Protein AF-A0A1W9YMW4-F1 (afdb_monomer_lite)

Secondary structure (DSSP, 8-state):
-----TTS-PPPTT-S-EES----SGGG-SS-TT-SSTTSPP-----TTTS-EE---------TT-------

Organism: Mycobacterium angelicum (NCBI:txid470074)

pLDDT: mean 92.22, std 5.41, range [72.69, 97.12]

Radius of gyration: 19.36 Å; chains: 1; bounding box: 39×24×53 Å

Foldseek 3Di:
DDLDAPLEDDEDPPQPDKDDDADDDLQHDQAGPPDPDRPDHGPSHHCVVRDIYGDDDDPDDDPDPDDDPPDD

Structure (mmCIF, N/CA/C/O backbone):
data_AF-A0A1W9YMW4-F1
#
_entry.id   AF-A0A1W9YMW4-F1
#
loop_
_atom_site.group_PDB
_atom_site.id
_atom_site.type_symbol
_atom_site.label_atom_id
_atom_site.label_alt_id
_atom_site.label_comp_id
_atom_site.label_asym_id
_atom_site.label_entity_id
_atom_site.label_seq_id
_atom_site.pdbx_PDB_ins_code
_atom_site.Cartn_x
_atom_site.Cartn_y
_atom_site.Cartn_z
_atom_site.occupancy
_atom_site.B_iso_or_equiv
_atom_site.auth_seq_id
_atom_site.auth_comp_id
_atom_site.auth_asym_id
_atom_site.auth_atom_id
_atom_site.pdbx_PDB_model_num
ATOM 1 N N . GLY A 1 1 ? 16.776 15.211 -3.096 1.00 76.81 1 GLY A N 1
ATOM 2 C CA . GLY A 1 1 ? 16.424 15.359 -4.522 1.00 76.81 1 GLY A CA 1
ATOM 3 C C . GLY A 1 1 ? 14.925 15.226 -4.699 1.00 76.81 1 GLY A C 1
ATOM 4 O O . GLY A 1 1 ? 14.287 14.615 -3.849 1.00 76.81 1 GLY A O 1
ATOM 5 N N . H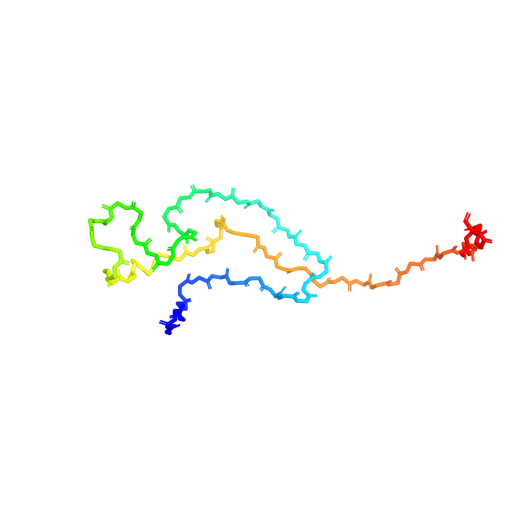IS A 1 2 ? 14.375 15.795 -5.771 1.00 84.62 2 HIS A N 1
ATOM 6 C CA . HIS A 1 2 ? 12.958 15.682 -6.130 1.00 84.62 2 HIS A CA 1
ATOM 7 C C . HIS A 1 2 ? 12.711 14.340 -6.837 1.00 84.62 2 HIS A C 1
ATOM 9 O O . HIS A 1 2 ? 13.223 14.131 -7.929 1.00 84.62 2 HIS A O 1
ATOM 15 N N . ARG A 1 3 ? 11.972 13.424 -6.197 1.00 88.19 3 ARG A N 1
ATOM 16 C CA . ARG A 1 3 ? 11.687 12.062 -6.702 1.00 88.19 3 ARG A CA 1
ATOM 17 C C . ARG A 1 3 ? 10.185 11.775 -6.776 1.00 88.19 3 ARG A C 1
ATOM 19 O O . ARG A 1 3 ? 9.739 10.670 -6.494 1.00 88.19 3 ARG A O 1
ATOM 26 N N . CYS A 1 4 ? 9.401 12.804 -7.076 1.00 91.69 4 CYS A N 1
ATOM 27 C CA . CYS A 1 4 ? 7.964 12.652 -7.240 1.00 91.69 4 CYS A CA 1
ATOM 28 C C . CYS A 1 4 ? 7.688 11.927 -8.559 1.00 91.69 4 CYS A C 1
ATOM 30 O O . CYS A 1 4 ? 8.094 12.407 -9.614 1.00 91.69 4 CYS A O 1
ATOM 32 N N . ASP A 1 5 ? 6.988 10.800 -8.482 1.00 93.44 5 ASP A N 1
ATOM 33 C CA . ASP A 1 5 ? 6.644 9.962 -9.626 1.00 93.44 5 ASP A CA 1
ATOM 34 C C . ASP A 1 5 ? 5.145 9.618 -9.566 1.00 93.44 5 ASP A C 1
ATOM 36 O O . ASP A 1 5 ? 4.742 8.789 -8.747 1.00 93.44 5 ASP A O 1
ATOM 40 N N . PRO A 1 6 ? 4.299 10.265 -10.389 1.00 94.56 6 PRO A N 1
ATOM 41 C CA . PRO A 1 6 ? 2.857 10.035 -10.372 1.00 94.56 6 PRO A CA 1
ATOM 42 C C . PRO A 1 6 ? 2.451 8.671 -10.947 1.00 94.56 6 PRO A C 1
ATOM 44 O O . PRO A 1 6 ? 1.290 8.299 -10.805 1.00 94.56 6 PRO A O 1
ATOM 47 N N . SER A 1 7 ? 3.367 7.919 -11.576 1.00 95.56 7 SER A N 1
ATOM 48 C CA . SER A 1 7 ? 3.081 6.543 -12.015 1.00 95.56 7 SER A CA 1
ATOM 49 C C . SER A 1 7 ? 3.038 5.546 -10.855 1.00 95.56 7 SER A C 1
ATOM 51 O O . SER A 1 7 ? 2.586 4.417 -11.027 1.00 95.56 7 SER A O 1
ATOM 53 N N . LYS A 1 8 ? 3.502 5.941 -9.662 1.00 96.00 8 LYS A N 1
ATOM 54 C CA . LYS A 1 8 ? 3.513 5.071 -8.486 1.00 96.00 8 LYS A CA 1
ATOM 55 C C . LYS A 1 8 ? 2.294 5.324 -7.619 1.00 96.00 8 LYS A C 1
ATOM 57 O O . LYS A 1 8 ? 2.114 6.405 -7.060 1.00 96.00 8 LYS A O 1
ATOM 62 N N . LEU A 1 9 ? 1.493 4.281 -7.452 1.00 96.56 9 LEU A N 1
ATOM 63 C CA . LEU A 1 9 ? 0.460 4.217 -6.435 1.00 96.56 9 LEU A CA 1
ATOM 64 C C . LEU A 1 9 ? 1.127 4.091 -5.061 1.00 96.56 9 LEU A C 1
AT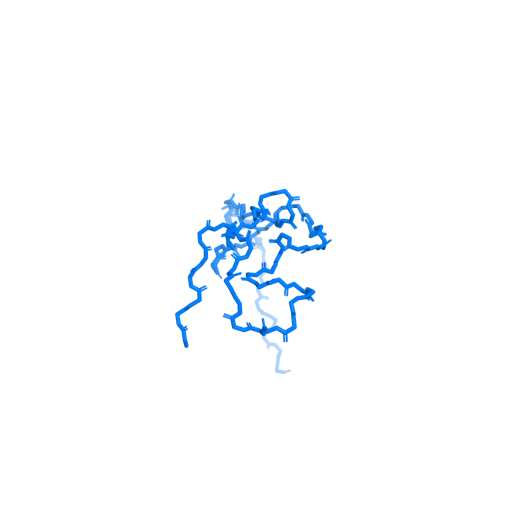OM 66 O O . LEU A 1 9 ? 1.699 3.054 -4.720 1.00 96.56 9 LEU A O 1
ATOM 70 N N . LEU A 1 10 ? 1.065 5.168 -4.282 1.00 96.00 10 LEU A N 1
ATOM 71 C CA . LEU A 1 10 ? 1.641 5.226 -2.943 1.00 96.00 10 LEU A CA 1
ATOM 72 C C . LEU A 1 10 ? 0.611 4.835 -1.882 1.00 96.00 10 LEU A C 1
ATOM 74 O O . LEU A 1 10 ? -0.583 5.100 -2.021 1.00 96.00 10 LEU A O 1
ATOM 78 N N . LEU A 1 11 ? 1.098 4.233 -0.800 1.00 95.75 11 LEU A N 1
ATOM 79 C CA . LEU A 1 11 ? 0.291 3.947 0.380 1.00 95.75 11 LEU A CA 1
ATOM 80 C C . LEU A 1 11 ? 0.159 5.193 1.251 1.00 95.75 11 LEU A C 1
ATOM 82 O O . LEU A 1 11 ? 1.114 5.956 1.408 1.00 95.75 11 LEU A O 1
ATOM 86 N N . ASP A 1 12 ? -1.015 5.361 1.858 1.00 96.44 12 ASP A N 1
ATOM 87 C CA . ASP A 1 12 ? -1.207 6.374 2.890 1.00 96.44 12 ASP A CA 1
ATOM 88 C C . ASP A 1 12 ? -0.299 6.046 4.092 1.00 96.44 12 ASP A C 1
ATOM 90 O O . ASP A 1 12 ? -0.447 4.965 4.675 1.00 96.44 12 ASP A O 1
ATOM 94 N N . PRO A 1 13 ? 0.617 6.946 4.501 1.00 96.19 13 PRO A N 1
ATOM 95 C CA . PRO A 1 13 ? 1.465 6.732 5.673 1.00 96.19 13 PRO A CA 1
ATOM 96 C C . PRO A 1 13 ? 0.676 6.563 6.983 1.00 96.19 13 PRO A C 1
ATOM 98 O O . PRO A 1 13 ? 1.224 6.036 7.950 1.00 96.19 13 PRO A O 1
ATOM 101 N N . TYR A 1 14 ? -0.596 6.973 7.026 1.00 95.75 14 TYR A N 1
ATOM 102 C CA . TYR A 1 14 ? -1.507 6.781 8.160 1.00 95.75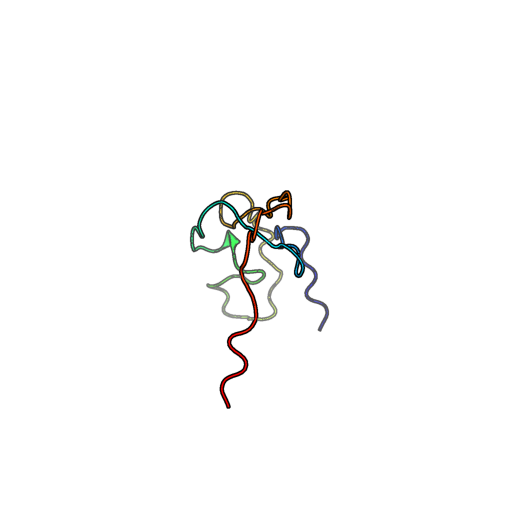 14 TYR A CA 1
ATOM 103 C C . TYR A 1 14 ? -2.521 5.645 7.950 1.00 95.75 14 TYR A C 1
ATOM 105 O O . TYR A 1 14 ? -3.414 5.449 8.785 1.00 95.75 14 TYR A O 1
ATOM 113 N N . GLY A 1 15 ? -2.391 4.875 6.866 1.00 94.06 15 GLY A N 1
ATOM 114 C CA . GLY A 1 15 ? -3.223 3.707 6.602 1.00 94.06 15 GLY A CA 1
ATOM 115 C C . GLY A 1 15 ? -3.116 2.682 7.734 1.00 94.06 15 GLY A C 1
ATOM 116 O O . GLY A 1 15 ? -2.027 2.251 8.102 1.00 94.06 15 GLY A O 1
ATOM 117 N N . LYS A 1 16 ? -4.260 2.283 8.301 1.00 95.25 16 LYS A N 1
ATOM 118 C CA . LYS A 1 16 ? -4.321 1.315 9.416 1.00 95.25 16 LYS A CA 1
ATOM 119 C C . LYS A 1 16 ? -4.492 -0.133 8.958 1.00 95.25 16 LYS A C 1
ATOM 121 O O . LYS A 1 16 ? -4.376 -1.050 9.765 1.00 95.25 16 LYS A O 1
ATOM 126 N N . SER A 1 17 ? -4.822 -0.337 7.688 1.00 96.44 17 SER A N 1
ATOM 127 C CA . SER A 1 17 ? -5.013 -1.646 7.075 1.00 96.44 17 SER A CA 1
ATOM 128 C C . SER A 1 17 ? -4.728 -1.553 5.577 1.00 96.44 17 SER A C 1
ATOM 130 O O . SER A 1 17 ? -4.951 -0.507 4.959 1.00 96.44 17 SER A O 1
ATOM 132 N N . PHE A 1 18 ? -4.231 -2.649 5.010 1.00 96.50 18 PHE A N 1
ATOM 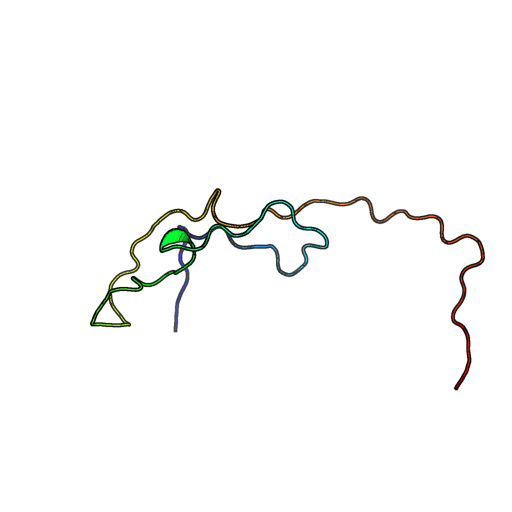133 C CA . PHE A 1 18 ? -3.824 -2.763 3.614 1.00 96.50 18 PHE A CA 1
ATOM 134 C C . PHE A 1 18 ? -4.350 -4.080 3.041 1.00 96.50 18 PHE A C 1
ATOM 136 O O . PHE A 1 18 ? -4.450 -5.074 3.762 1.00 96.50 18 PHE A O 1
ATOM 143 N N . HIS A 1 19 ? -4.701 -4.076 1.758 1.00 96.81 19 HIS A N 1
ATOM 144 C CA . HIS A 1 19 ? -5.197 -5.247 1.041 1.00 96.81 19 HIS A CA 1
ATOM 145 C C . HIS A 1 19 ? -4.383 -5.504 -0.229 1.00 96.81 19 HIS A C 1
ATOM 147 O O . HIS A 1 19 ? -4.002 -4.560 -0.924 1.00 96.81 19 HIS A O 1
ATOM 153 N N . GLY A 1 20 ? -4.185 -6.785 -0.537 1.00 95.31 20 GLY A N 1
ATOM 154 C CA . GLY A 1 20 ? -3.382 -7.262 -1.658 1.00 95.31 20 GLY A CA 1
ATOM 155 C C . GLY A 1 20 ? -1.966 -7.646 -1.238 1.00 95.31 20 GLY A C 1
ATOM 156 O O . GLY A 1 20 ? -1.603 -7.547 -0.069 1.00 95.31 20 GLY A O 1
ATOM 157 N N . ASP A 1 21 ? -1.178 -8.061 -2.223 1.00 95.62 21 ASP A N 1
ATOM 158 C CA . ASP A 1 21 ? 0.211 -8.481 -2.065 1.00 95.62 21 ASP A CA 1
ATOM 159 C C . ASP A 1 21 ? 1.107 -7.730 -3.051 1.00 95.62 21 ASP A C 1
ATOM 161 O O . ASP A 1 21 ? 0.646 -7.161 -4.046 1.00 95.62 21 ASP A O 1
ATOM 165 N N . PHE A 1 22 ? 2.413 -7.755 -2.795 1.00 95.12 22 PHE A N 1
ATOM 166 C CA . PHE A 1 22 ? 3.388 -7.222 -3.737 1.00 95.12 22 PHE A CA 1
ATOM 167 C C . PHE A 1 22 ? 3.657 -8.212 -4.867 1.00 95.12 22 PHE A C 1
ATOM 169 O O . PHE A 1 22 ? 4.073 -9.347 -4.632 1.00 95.12 22 PHE A O 1
ATOM 176 N N . THR A 1 23 ? 3.522 -7.741 -6.104 1.00 96.38 23 THR A N 1
ATOM 177 C CA . THR A 1 23 ? 4.053 -8.439 -7.280 1.00 96.38 23 THR A CA 1
ATOM 178 C C . THR A 1 23 ? 5.338 -7.746 -7.710 1.00 96.38 23 THR A C 1
ATOM 180 O O . THR A 1 23 ? 5.306 -6.722 -8.396 1.00 96.38 23 THR A O 1
ATOM 183 N N . PHE A 1 24 ? 6.478 -8.292 -7.278 1.00 94.44 24 PHE A N 1
ATOM 184 C CA . PHE A 1 24 ? 7.792 -7.702 -7.528 1.00 94.44 24 PHE A CA 1
ATOM 185 C C . PHE A 1 24 ? 8.126 -7.620 -9.020 1.00 94.44 24 PHE A C 1
ATOM 187 O O . PHE A 1 24 ? 7.946 -8.571 -9.777 1.00 94.44 24 PHE A O 1
ATOM 194 N N . GLY A 1 25 ? 8.652 -6.467 -9.428 1.00 93.38 25 GLY A N 1
ATOM 195 C CA . GLY A 1 25 ? 9.046 -6.179 -10.800 1.00 93.38 25 GLY A CA 1
ATOM 196 C C . GLY A 1 25 ? 9.297 -4.687 -11.003 1.00 93.38 25 GLY A C 1
ATOM 197 O O . GLY A 1 25 ? 9.209 -3.900 -10.060 1.00 93.38 25 GLY A O 1
ATOM 198 N N . GLN A 1 26 ? 9.568 -4.292 -12.250 1.00 94.44 26 GLN A N 1
ATOM 199 C CA . GLN A 1 26 ? 9.877 -2.906 -12.632 1.00 94.44 26 GLN A CA 1
ATOM 200 C C . GLN A 1 26 ? 8.815 -1.888 -12.171 1.00 94.44 26 GLN A C 1
ATOM 202 O O . GLN A 1 26 ? 9.139 -0.743 -11.858 1.00 94.44 26 GLN A O 1
ATOM 207 N N . ALA A 1 27 ? 7.551 -2.302 -12.081 1.00 94.94 27 ALA A N 1
ATOM 208 C CA . ALA A 1 27 ? 6.441 -1.462 -11.644 1.00 94.94 27 ALA A CA 1
ATOM 209 C C . ALA A 1 27 ? 6.636 -0.866 -10.234 1.00 94.94 27 ALA A C 1
ATOM 211 O O . ALA A 1 27 ? 6.188 0.250 -9.980 1.00 94.94 27 ALA A O 1
ATOM 212 N N . LEU A 1 28 ? 7.361 -1.542 -9.335 1.00 94.81 28 LEU A N 1
ATOM 213 C CA . LEU A 1 28 ? 7.590 -1.071 -7.960 1.00 94.81 28 LEU A CA 1
ATOM 214 C C . LEU A 1 28 ? 8.771 -0.099 -7.813 1.00 94.81 28 LEU A C 1
ATOM 216 O O . LEU A 1 28 ? 8.973 0.453 -6.733 1.00 94.81 28 LEU A O 1
ATOM 220 N N . TYR A 1 29 ? 9.535 0.140 -8.881 1.00 93.38 29 TYR A N 1
ATOM 221 C CA . TYR A 1 29 ? 10.710 1.009 -8.859 1.00 93.38 29 TYR A CA 1
ATOM 222 C C . TYR A 1 29 ? 10.485 2.258 -9.719 1.00 93.38 29 TYR A C 1
ATOM 224 O O . TYR A 1 29 ? 10.014 2.174 -10.856 1.00 93.38 29 TYR A O 1
ATOM 232 N N . SER A 1 30 ? 10.826 3.430 -9.174 1.00 91.81 30 SER A N 1
ATOM 233 C CA . SER A 1 30 ? 10.817 4.719 -9.898 1.00 91.81 30 SER A CA 1
ATOM 234 C C . SER A 1 30 ? 12.050 4.939 -10.776 1.00 91.81 30 SER A C 1
ATOM 236 O O . SER A 1 30 ? 12.153 5.959 -11.445 1.00 91.81 30 SER A O 1
ATOM 238 N N . TYR A 1 31 ? 12.984 3.994 -10.779 1.00 91.25 31 TYR A N 1
ATOM 239 C CA . TYR A 1 31 ? 14.127 3.954 -11.684 1.00 91.25 31 TYR A CA 1
ATOM 240 C C . TYR A 1 31 ? 14.118 2.625 -12.436 1.00 91.25 31 TYR A C 1
ATOM 242 O O . TYR A 1 31 ? 13.523 1.646 -11.973 1.00 91.25 31 TYR A O 1
ATOM 250 N N . ASP A 1 32 ? 14.752 2.593 -13.601 1.00 91.50 32 ASP A N 1
ATOM 251 C CA . ASP A 1 32 ? 14.930 1.358 -14.356 1.00 91.50 32 ASP A CA 1
ATOM 252 C C . ASP A 1 32 ? 15.958 0.466 -13.648 1.00 91.50 32 ASP A C 1
ATOM 254 O O . ASP A 1 32 ? 17.106 0.857 -13.433 1.00 91.50 32 ASP A O 1
ATOM 258 N N . VAL A 1 33 ? 15.533 -0.741 -13.268 1.00 90.38 33 VAL A N 1
ATOM 259 C CA . VAL A 1 33 ? 16.365 -1.693 -12.514 1.00 90.38 33 VAL A CA 1
ATOM 260 C C . VAL A 1 33 ? 17.530 -2.243 -13.339 1.00 90.38 33 VAL A C 1
ATOM 262 O O . VAL A 1 33 ? 18.472 -2.786 -12.765 1.00 90.38 33 VAL A O 1
ATOM 265 N N . ASN A 1 34 ? 17.473 -2.106 -14.665 1.00 89.88 34 ASN A N 1
ATOM 266 C CA . ASN A 1 34 ? 18.513 -2.546 -15.590 1.00 89.88 34 ASN A CA 1
ATOM 267 C C . ASN A 1 34 ? 19.330 -1.375 -16.160 1.00 89.88 34 ASN A C 1
ATOM 269 O O . ASN A 1 34 ? 20.209 -1.599 -16.996 1.00 89.88 34 ASN A O 1
ATOM 273 N N . ALA A 1 35 ? 19.054 -0.134 -15.745 1.00 88.50 35 ALA A N 1
ATOM 274 C CA . ALA A 1 35 ? 19.793 1.015 -16.244 1.00 88.50 35 ALA A CA 1
ATOM 275 C C . ALA A 1 35 ? 21.239 1.016 -15.736 1.00 88.50 35 ALA A C 1
ATOM 277 O O . ALA A 1 35 ? 21.522 0.798 -14.559 1.00 88.50 35 ALA A O 1
ATOM 278 N N . VAL A 1 36 ? 22.163 1.317 -16.650 1.00 85.38 36 VAL A N 1
ATOM 279 C CA . VAL A 1 36 ? 23.582 1.540 -16.331 1.00 85.38 36 VAL A CA 1
ATOM 280 C C . VAL A 1 36 ? 23.769 2.877 -15.606 1.00 85.38 36 VAL A C 1
ATOM 282 O O . VAL A 1 36 ? 24.653 3.002 -14.762 1.00 85.38 36 VAL A O 1
ATOM 285 N N . ASP A 1 37 ? 22.925 3.863 -15.927 1.00 85.19 37 ASP A N 1
ATOM 286 C CA . ASP A 1 37 ? 22.888 5.172 -15.278 1.00 85.19 37 ASP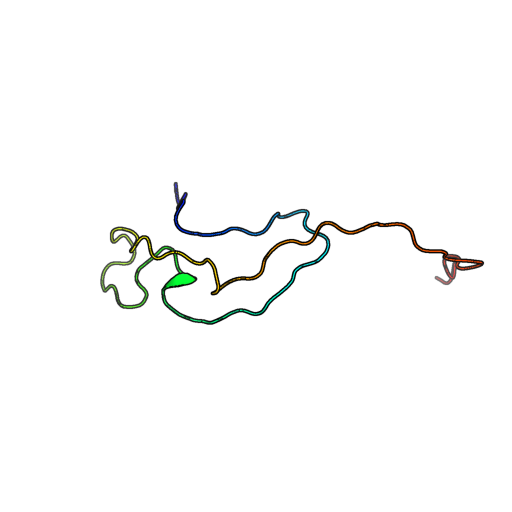 A CA 1
ATOM 287 C C . ASP A 1 37 ? 21.734 5.240 -14.253 1.00 85.19 37 ASP A C 1
ATOM 289 O O . ASP A 1 37 ? 20.561 5.179 -14.646 1.00 85.19 37 ASP A O 1
ATOM 293 N N . PRO A 1 38 ? 22.033 5.378 -12.947 1.00 72.69 38 PRO A N 1
ATOM 294 C CA . PRO A 1 38 ? 21.023 5.448 -11.892 1.00 72.69 38 PRO A CA 1
ATOM 295 C C . PRO A 1 38 ? 20.204 6.749 -11.888 1.00 72.69 38 PRO A C 1
ATOM 297 O O . PRO A 1 38 ? 19.144 6.772 -11.260 1.00 72.69 38 PRO A O 1
ATOM 300 N N . ASP A 1 39 ? 20.656 7.804 -12.577 1.00 79.25 39 ASP A N 1
ATOM 301 C CA . ASP A 1 39 ? 19.934 9.081 -12.712 1.00 79.25 39 ASP A CA 1
ATOM 302 C C . ASP A 1 39 ? 19.156 9.181 -14.042 1.00 79.25 39 ASP A C 1
ATOM 304 O O . ASP A 1 39 ? 18.677 10.251 -14.433 1.00 79.25 39 ASP A O 1
ATOM 308 N N . SER A 1 40 ? 19.000 8.051 -14.739 1.00 80.88 40 SER A N 1
ATOM 309 C CA . SER A 1 40 ? 18.198 7.952 -15.957 1.00 80.88 40 SER A CA 1
ATOM 310 C C . SER A 1 40 ? 16.723 8.309 -15.728 1.00 80.88 40 SER A C 1
ATOM 312 O O . SER A 1 40 ? 16.189 8.284 -14.616 1.00 80.88 40 SER A O 1
ATOM 314 N N . THR A 1 41 ? 16.045 8.688 -16.816 1.00 84.38 41 THR A N 1
ATOM 315 C CA . THR A 1 41 ? 14.626 9.060 -16.775 1.00 84.38 41 THR A CA 1
ATOM 316 C C . THR A 1 41 ? 13.783 7.916 -16.195 1.00 84.38 41 THR A C 1
ATOM 318 O O . THR A 1 41 ? 13.924 6.782 -16.656 1.00 84.38 41 THR A O 1
ATOM 321 N N . PRO A 1 42 ? 12.882 8.193 -15.230 1.00 88.12 42 PRO A N 1
ATOM 322 C CA . PRO A 1 42 ? 11.975 7.190 -14.689 1.00 88.12 42 PRO A CA 1
ATOM 323 C C . PRO A 1 42 ? 11.195 6.469 -15.795 1.00 88.12 42 PRO A C 1
ATOM 325 O O . PRO A 1 42 ? 10.691 7.124 -16.710 1.00 88.12 42 PRO A O 1
ATOM 328 N N . PRO A 1 43 ? 11.022 5.140 -15.709 1.00 90.25 43 PRO A N 1
ATOM 329 C CA . PRO A 1 43 ? 10.341 4.367 -16.746 1.00 90.25 43 PRO A CA 1
ATOM 330 C C . PRO A 1 43 ? 8.815 4.568 -16.762 1.00 90.25 43 PRO A C 1
ATOM 332 O O . PRO A 1 43 ? 8.149 4.068 -17.662 1.00 90.25 43 PRO A O 1
ATOM 335 N N . MET A 1 44 ? 8.249 5.291 -15.783 1.00 92.38 44 MET A N 1
ATOM 336 C CA . MET A 1 44 ? 6.824 5.660 -15.702 1.00 92.38 44 MET A CA 1
ATOM 337 C C . MET A 1 44 ? 5.844 4.473 -15.787 1.00 92.38 44 MET A C 1
ATOM 339 O O . MET A 1 44 ? 4.721 4.611 -16.269 1.00 92.38 44 MET A O 1
ATOM 343 N N . VAL A 1 45 ? 6.268 3.294 -15.320 1.00 95.62 45 VAL A N 1
ATOM 344 C CA . VAL A 1 45 ? 5.437 2.080 -15.286 1.00 95.62 45 VAL A CA 1
ATOM 345 C C . VAL A 1 45 ? 4.462 2.158 -14.114 1.00 95.62 45 VAL A C 1
ATOM 347 O O . VAL A 1 45 ? 4.912 2.293 -12.971 1.00 95.62 45 VAL A O 1
ATOM 350 N N . ASP A 1 46 ? 3.162 2.034 -14.406 1.00 95.31 46 ASP A N 1
ATOM 351 C CA . ASP A 1 46 ? 2.085 2.017 -13.408 1.00 95.31 46 ASP A CA 1
ATOM 352 C C . ASP A 1 46 ? 2.272 0.866 -12.411 1.00 95.31 46 ASP A C 1
ATOM 354 O O . ASP A 1 46 ? 2.568 -0.270 -12.793 1.00 95.31 46 ASP A O 1
ATOM 358 N N . SER A 1 47 ? 2.117 1.169 -11.124 1.00 96.25 47 SER A N 1
ATOM 359 C CA . SER A 1 47 ? 2.237 0.191 -10.045 1.00 96.25 47 SER A CA 1
ATOM 360 C C . SER A 1 47 ? 0.898 -0.375 -9.566 1.00 96.25 47 SER A C 1
ATOM 362 O O . SER A 1 47 ? 0.896 -1.227 -8.670 1.00 96.25 47 SER A O 1
ATOM 364 N N . LEU A 1 48 ? -0.239 0.073 -10.111 1.00 94.81 48 LEU A N 1
ATOM 365 C CA . LEU A 1 48 ? -1.544 -0.510 -9.798 1.00 94.81 48 LEU A CA 1
ATOM 366 C C . LEU A 1 48 ? -1.553 -2.016 -10.118 1.00 94.81 48 LEU A C 1
ATOM 368 O O . LEU A 1 48 ? -1.066 -2.455 -11.154 1.00 94.81 48 LEU A O 1
ATOM 372 N N . GLY A 1 49 ? -2.077 -2.826 -9.196 1.00 94.50 49 GLY A N 1
ATOM 373 C CA . GLY A 1 49 ? -2.058 -4.291 -9.304 1.00 94.50 49 GLY A CA 1
ATOM 374 C C . GLY A 1 49 ? -0.717 -4.946 -8.940 1.00 94.50 49 GLY A C 1
ATOM 375 O O . GLY A 1 49 ? -0.667 -6.162 -8.783 1.00 94.50 49 GLY A O 1
ATOM 376 N N . HIS A 1 50 ? 0.346 -4.159 -8.745 1.00 96.31 50 HIS A N 1
ATOM 377 C CA . HIS A 1 50 ? 1.649 -4.635 -8.266 1.00 96.31 50 HIS A CA 1
ATOM 378 C C . HIS A 1 50 ? 1.931 -4.274 -6.802 1.00 96.31 50 HIS A C 1
ATOM 380 O O . HIS A 1 50 ? 2.833 -4.854 -6.196 1.00 96.31 50 HIS A O 1
ATOM 386 N N . THR A 1 51 ? 1.170 -3.332 -6.240 1.00 96.69 51 THR A N 1
ATOM 387 C CA . THR A 1 51 ? 1.233 -2.894 -4.841 1.00 96.69 51 THR A CA 1
ATOM 388 C C . THR A 1 51 ? -0.121 -3.050 -4.149 1.00 96.69 51 THR A C 1
ATOM 390 O O . THR A 1 51 ? -1.152 -3.249 -4.794 1.00 96.69 51 THR A O 1
ATOM 393 N N . MET A 1 52 ? -0.111 -2.931 -2.825 1.00 97.12 52 MET A N 1
ATOM 394 C CA . MET A 1 52 ? -1.308 -2.985 -1.991 1.00 97.12 52 MET A CA 1
ATOM 395 C C . MET A 1 52 ? -2.157 -1.712 -2.115 1.00 97.12 52 MET A C 1
ATOM 397 O O . MET A 1 52 ? -1.666 -0.639 -2.471 1.00 97.12 52 MET A O 1
ATOM 401 N N . THR A 1 53 ? -3.425 -1.807 -1.720 1.00 96.81 53 THR A N 1
ATOM 402 C CA . THR A 1 53 ? -4.327 -0.657 -1.541 1.00 96.81 53 THR A CA 1
ATOM 403 C C . THR A 1 53 ? -4.623 -0.423 -0.061 1.00 96.81 53 THR A C 1
ATOM 405 O O . THR A 1 53 ? -4.834 -1.382 0.684 1.00 96.81 53 THR A O 1
ATOM 408 N N . SER A 1 54 ? -4.692 0.838 0.372 1.00 96.81 54 SER A N 1
ATOM 409 C CA . SER A 1 54 ? -5.128 1.197 1.729 1.00 96.81 54 SER A CA 1
ATOM 410 C C . SER A 1 54 ? -6.622 0.923 1.931 1.00 96.81 54 SER A C 1
ATOM 412 O O . SER A 1 54 ? -7.437 1.193 1.048 1.00 96.81 54 SER A O 1
ATOM 414 N N . VAL A 1 55 ? -6.990 0.423 3.112 1.00 97.00 55 VAL A N 1
ATOM 415 C CA . VAL A 1 55 ? -8.378 0.109 3.481 1.00 97.00 55 VAL A CA 1
ATOM 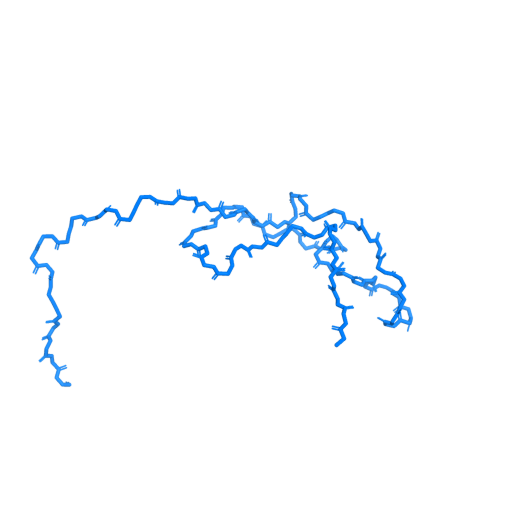416 C C . VAL A 1 55 ? -8.850 1.048 4.590 1.00 97.00 55 VAL A C 1
ATOM 418 O O . VAL A 1 55 ? -8.192 1.196 5.622 1.00 97.00 55 VAL A O 1
ATOM 421 N N . VAL A 1 56 ? -10.021 1.660 4.397 1.00 96.94 56 VAL A N 1
ATOM 422 C CA . VAL A 1 56 ? -10.699 2.434 5.446 1.00 96.94 56 VAL A CA 1
ATOM 423 C C . VAL A 1 56 ? -11.366 1.460 6.411 1.00 96.94 56 VAL A C 1
ATOM 425 O O . VAL A 1 56 ? -12.218 0.669 6.011 1.00 96.94 56 VAL A O 1
ATOM 428 N N . ILE A 1 57 ? -10.987 1.526 7.686 1.00 96.12 57 ILE A N 1
ATOM 429 C CA . ILE A 1 57 ? -11.503 0.629 8.725 1.00 96.12 57 ILE A CA 1
ATOM 430 C C . ILE A 1 57 ? -12.438 1.355 9.691 1.00 96.12 57 ILE A C 1
ATOM 432 O O . ILE A 1 57 ? -12.260 2.540 9.977 1.00 96.12 57 ILE A O 1
ATOM 436 N N . ASN A 1 58 ? -13.392 0.616 10.259 1.00 95.50 58 ASN A N 1
ATOM 437 C CA . ASN A 1 58 ? -14.103 1.048 11.457 1.00 95.50 58 ASN A CA 1
ATOM 438 C C . ASN A 1 58 ? -13.231 0.728 12.686 1.00 95.50 58 ASN A C 1
ATOM 440 O O . ASN A 1 58 ? -12.941 -0.446 12.910 1.00 95.50 58 ASN A O 1
ATOM 444 N N . PRO A 1 59 ? -12.806 1.725 13.484 1.00 93.25 59 PRO A N 1
ATOM 445 C CA . PRO A 1 59 ? -11.969 1.479 14.656 1.00 93.25 59 PRO A CA 1
ATOM 446 C C . PRO A 1 59 ? -12.737 0.901 15.855 1.00 93.25 59 PRO A C 1
ATOM 448 O O . PRO A 1 59 ? -12.110 0.594 16.866 1.00 93.25 59 PRO A O 1
ATOM 451 N N . PHE A 1 60 ? -14.069 0.806 15.796 1.00 94.75 60 PHE A N 1
ATOM 452 C CA . PHE A 1 60 ? -14.871 0.291 16.903 1.00 94.75 60 PHE A CA 1
ATOM 453 C C . PHE A 1 60 ? -14.538 -1.176 17.205 1.00 94.75 60 PHE A C 1
ATOM 455 O O . PHE A 1 60 ? -14.646 -2.043 16.339 1.00 94.75 60 PHE A O 1
ATOM 462 N N . PHE A 1 61 ? -14.188 -1.443 18.460 1.00 94.56 61 PHE A N 1
ATOM 463 C CA . PHE A 1 61 ? -13.990 -2.779 19.007 1.00 94.56 61 PHE A CA 1
ATOM 464 C C . PHE A 1 61 ? -14.401 -2.776 20.485 1.00 94.56 61 PHE A C 1
ATOM 466 O O . PHE A 1 61 ? -14.080 -1.826 21.204 1.00 94.56 61 PHE A O 1
ATOM 473 N N . ASP A 1 62 ? -15.116 -3.811 20.933 1.00 93.56 62 ASP A N 1
ATOM 474 C CA . ASP A 1 62 ? -15.512 -3.959 22.336 1.00 93.56 62 ASP A CA 1
ATOM 475 C C . ASP A 1 62 ? -14.398 -4.647 23.131 1.00 93.56 62 ASP A C 1
ATOM 477 O O . ASP A 1 62 ? -14.152 -5.845 22.998 1.00 93.56 62 ASP A O 1
ATOM 481 N N . TRP A 1 63 ? -13.715 -3.856 23.955 1.00 92.38 63 TRP A N 1
ATOM 482 C CA . TRP A 1 63 ? -12.621 -4.306 24.812 1.00 92.38 63 TRP A CA 1
ATOM 483 C C . TRP A 1 63 ? -13.098 -4.940 26.132 1.00 92.38 63 TRP A C 1
ATOM 485 O O . TRP A 1 63 ? -12.273 -5.444 26.895 1.00 92.38 63 TRP A O 1
ATOM 495 N N . ALA A 1 64 ? -14.405 -4.940 26.422 1.00 94.38 64 ALA A N 1
ATOM 496 C CA . ALA A 1 64 ? -14.993 -5.446 27.661 1.00 94.38 64 ALA A CA 1
ATOM 497 C C . ALA A 1 64 ? -14.256 -4.945 28.926 1.00 94.38 64 ALA A C 1
ATOM 499 O O . ALA A 1 64 ? -14.286 -3.757 29.242 1.00 94.38 64 ALA A O 1
ATOM 500 N N . TYR A 1 65 ? -13.602 -5.845 29.666 1.00 92.75 65 TYR A N 1
ATOM 501 C CA . TYR A 1 65 ? -12.880 -5.532 30.904 1.00 92.75 65 TYR A CA 1
ATOM 502 C C . TYR A 1 65 ? -11.360 -5.411 30.714 1.00 92.75 65 TYR A C 1
ATOM 504 O O . TYR A 1 65 ? -10.631 -5.418 31.713 1.00 92.75 65 TYR A O 1
ATOM 512 N N . ASP A 1 66 ? -10.874 -5.328 29.470 1.00 93.81 66 ASP A N 1
ATOM 513 C CA . ASP A 1 66 ? -9.444 -5.197 29.199 1.00 93.81 66 ASP A CA 1
ATOM 514 C C . ASP A 1 66 ? -8.869 -3.928 29.843 1.00 93.81 66 ASP A C 1
ATOM 516 O O . ASP A 1 66 ? -9.450 -2.839 29.815 1.00 93.81 66 ASP A O 1
ATOM 520 N N . ARG A 1 67 ? -7.722 -4.090 30.499 1.00 90.06 67 ARG A N 1
ATOM 521 C CA . ARG A 1 67 ? -7.057 -3.038 31.267 1.00 90.06 67 ARG A CA 1
ATOM 522 C C . ARG A 1 67 ? -5.570 -3.316 31.315 1.00 90.06 67 ARG A C 1
ATOM 524 O O . ARG A 1 67 ? -5.148 -4.456 31.479 1.00 90.06 67 ARG A O 1
ATOM 531 N N . SER A 1 68 ? -4.781 -2.245 31.271 1.00 92.31 68 SER A N 1
ATOM 532 C CA . SER A 1 68 ? -3.325 -2.325 31.410 1.00 92.31 68 SER A CA 1
ATOM 533 C C . SER A 1 68 ? -2.922 -3.208 32.614 1.00 92.31 68 SER A C 1
ATOM 535 O O . SER A 1 68 ? -3.439 -2.975 33.716 1.00 92.31 68 SER A O 1
ATOM 537 N N . PRO A 1 69 ? -1.999 -4.180 32.439 1.00 90.31 69 PRO A N 1
ATOM 538 C CA . PRO A 1 69 ? -1.577 -5.109 33.494 1.00 90.31 69 PRO A CA 1
ATOM 539 C C . PRO A 1 69 ? -0.962 -4.458 34.743 1.00 90.31 69 PRO A C 1
ATOM 541 O O . PRO A 1 69 ? -0.940 -5.085 35.797 1.00 90.31 69 PRO A O 1
ATOM 544 N N . ARG A 1 70 ? -0.494 -3.201 34.660 1.00 87.06 70 ARG A N 1
ATOM 545 C CA . ARG A 1 70 ? 0.153 -2.448 35.762 1.00 87.06 70 ARG A CA 1
ATOM 546 C C . ARG A 1 70 ? 1.261 -3.226 36.503 1.00 87.06 70 ARG A C 1
ATOM 548 O O . ARG A 1 70 ? 1.485 -2.987 37.687 1.00 87.06 70 ARG A O 1
ATOM 555 N N . THR A 1 71 ? 1.952 -4.135 35.823 1.00 83.50 71 THR A N 1
ATOM 556 C CA . THR A 1 71 ? 3.133 -4.839 36.338 1.00 83.50 71 THR A CA 1
ATOM 557 C C . THR A 1 71 ? 4.403 -4.085 35.924 1.00 83.50 71 THR A C 1
ATOM 559 O O . THR A 1 71 ? 4.522 -3.800 34.729 1.00 83.50 71 THR A O 1
ATOM 562 N N . PRO A 1 72 ? 5.306 -3.734 36.864 1.00 75.06 72 PRO A N 1
ATOM 563 C CA . PRO A 1 72 ? 6.646 -3.239 36.543 1.00 75.06 72 PRO A CA 1
ATOM 564 C C . PRO A 1 72 ? 7.475 -4.256 35.757 1.00 75.06 72 PRO A C 1
ATOM 566 O O . PRO A 1 72 ? 7.292 -5.472 36.005 1.00 75.06 72 PRO A O 1
#

InterPro domains:
  IPR013783 Immunoglobulin-like fold [G3DSA:2.60.40.10] (1-58)
  IPR014756 Immunoglobulin E-set [SSF81296] (1-68)

Sequence (72 aa):
GHRCDPSKLLLDPYGKSFHGDFTFGQALYSYDVNAVDPDSTPPMVDSLGHTMTSVVINPFFDWAYDRSPRTP